Protein AF-A0A8S0G1N4-F1 (afdb_monomer_lite)

Radius of gyration: 21.44 Å; chains: 1; bounding box: 38×38×60 Å

Organism: Escherichia coli (NCBI:txid562)

pLDDT: mean 87.84, std 13.07, range [52.38, 98.0]

Secondary structure (DSSP, 8-state):
-HHHHHHTT---PPPPTT-GGGPPPGGGHHHHHHHHHHHHHHHTT-PPPPPPHHHHHHHHTT---------EE-GGG----SSS--S--EE-TTPPPGGG---EE-TT-PEEPP-

Sequence (115 aa):
MYEVAKEAGVVFDAISVADKELKVPSHLKVICEKAISQGKAVLLCTAPMPFSDDELKTIGKYLHCSSNWNTVDYRLKNKVSAEVSAFKTFSFVNRPDENWTRTIYDMQGNKQNGI

Structure (mmCIF, N/CA/C/O backbone):
data_AF-A0A8S0G1N4-F1
#
_entry.id   AF-A0A8S0G1N4-F1
#
loop_
_atom_site.group_PDB
_atom_site.id
_atom_site.type_symbol
_atom_site.label_atom_id
_atom_site.label_alt_id
_atom_site.label_comp_id
_atom_site.label_asym_id
_atom_site.label_entity_id
_atom_site.label_seq_id
_atom_site.pdbx_PDB_ins_code
_atom_site.Cartn_x
_atom_site.Cartn_y
_atom_site.Cartn_z
_atom_site.occupancy
_atom_site.B_iso_or_equiv
_atom_site.auth_seq_id
_atom_site.auth_comp_id
_atom_site.auth_asym_id
_atom_site.auth_atom_id
_atom_site.pdbx_PDB_model_num
ATOM 1 N N . MET A 1 1 ? -8.494 -0.645 3.273 1.00 94.00 1 MET A N 1
ATOM 2 C CA . MET A 1 1 ? -9.669 -0.870 2.402 1.00 94.00 1 MET A CA 1
ATOM 3 C C . MET A 1 1 ? -10.818 -1.470 3.200 1.00 94.00 1 MET A C 1
ATOM 5 O O . MET A 1 1 ? -11.735 -0.719 3.480 1.00 94.00 1 MET A O 1
ATOM 9 N N . TYR A 1 2 ? -10.732 -2.735 3.639 1.00 94.44 2 TYR A N 1
ATOM 10 C CA . TYR A 1 2 ? -11.809 -3.452 4.349 1.00 94.44 2 TYR A CA 1
ATOM 11 C C . TYR A 1 2 ? -12.493 -2.629 5.461 1.00 94.44 2 TYR A C 1
ATOM 13 O O . TYR A 1 2 ? -13.691 -2.384 5.391 1.00 94.44 2 TYR A O 1
ATOM 21 N N . GLU A 1 3 ? -11.728 -2.102 6.425 1.00 94.81 3 GLU A N 1
ATOM 22 C CA . GLU A 1 3 ? -12.295 -1.306 7.531 1.00 94.81 3 GLU A CA 1
ATOM 23 C C . GLU A 1 3 ? -12.907 0.033 7.088 1.00 94.81 3 GLU A C 1
ATOM 25 O O . GLU A 1 3 ? -13.975 0.409 7.555 1.00 94.81 3 GLU A O 1
ATOM 30 N N . VAL A 1 4 ? -12.264 0.738 6.154 1.00 94.94 4 VAL A N 1
ATOM 31 C CA . VAL A 1 4 ? -12.750 2.030 5.628 1.00 94.94 4 VAL A CA 1
ATOM 32 C C . VAL A 1 4 ? -14.048 1.840 4.834 1.00 94.94 4 VAL A C 1
ATOM 34 O O . VAL A 1 4 ? -14.974 2.633 4.945 1.00 94.94 4 VAL A O 1
ATOM 37 N N . ALA A 1 5 ? -14.149 0.761 4.056 1.00 95.00 5 ALA A N 1
ATOM 38 C CA . ALA A 1 5 ? -15.352 0.442 3.295 1.00 95.00 5 ALA A CA 1
ATOM 39 C C . ALA A 1 5 ? -16.528 0.059 4.210 1.00 95.00 5 ALA A C 1
ATOM 41 O O . ALA A 1 5 ? -17.660 0.460 3.943 1.00 95.00 5 ALA A O 1
ATOM 42 N N . LYS A 1 6 ? -16.268 -0.646 5.321 1.00 94.56 6 LYS A N 1
ATOM 43 C CA . LYS A 1 6 ? -17.288 -0.893 6.351 1.00 94.56 6 LYS A CA 1
ATOM 44 C C . LYS A 1 6 ? -17.809 0.399 6.975 1.00 94.56 6 LYS A C 1
ATOM 46 O O . LYS A 1 6 ? -19.013 0.528 7.164 1.00 94.56 6 LYS A O 1
ATOM 51 N N . GLU A 1 7 ? -16.934 1.365 7.254 1.00 91.00 7 GLU A N 1
ATOM 52 C CA . GLU A 1 7 ? -17.354 2.692 7.735 1.00 91.00 7 GLU A CA 1
ATOM 53 C C . GLU A 1 7 ? -18.200 3.452 6.706 1.00 91.00 7 GLU A C 1
ATOM 55 O O . GLU A 1 7 ? -19.110 4.183 7.085 1.00 91.00 7 GLU A O 1
ATOM 60 N N . ALA A 1 8 ? -17.972 3.218 5.412 1.00 88.81 8 ALA A N 1
ATOM 61 C CA . ALA A 1 8 ? -18.808 3.738 4.330 1.00 88.81 8 ALA A CA 1
ATOM 62 C C . ALA A 1 8 ? -20.133 2.963 4.128 1.00 88.81 8 ALA A C 1
ATOM 64 O O . ALA A 1 8 ? -20.876 3.263 3.195 1.00 88.81 8 ALA A O 1
ATOM 65 N N . GLY A 1 9 ? -20.444 1.973 4.976 1.00 93.31 9 GLY A N 1
ATOM 66 C CA . GLY A 1 9 ? -21.700 1.214 4.949 1.00 93.31 9 GLY A CA 1
ATOM 67 C C . GLY A 1 9 ? -21.664 -0.089 4.144 1.00 93.31 9 GLY A C 1
ATOM 68 O O . GLY A 1 9 ? -22.702 -0.730 3.983 1.00 93.31 9 GLY A O 1
ATOM 69 N N . VAL A 1 10 ? -20.498 -0.512 3.644 1.00 96.50 10 VAL A N 1
ATOM 70 C CA . VAL A 1 10 ? -20.368 -1.791 2.930 1.00 96.50 10 VAL A CA 1
ATOM 71 C C . VAL A 1 10 ? -20.404 -2.956 3.920 1.00 96.50 10 VAL A C 1
ATOM 73 O O . VAL A 1 10 ? -19.674 -2.974 4.912 1.00 96.50 10 VAL A O 1
ATOM 76 N N . VAL A 1 11 ? -21.222 -3.964 3.623 1.00 96.06 11 VAL A N 1
ATOM 77 C CA . VAL A 1 11 ? -21.300 -5.198 4.412 1.00 96.06 11 VAL A CA 1
ATOM 78 C C . VAL A 1 11 ? -20.312 -6.217 3.849 1.00 96.06 11 VAL A C 1
ATOM 80 O O . VAL A 1 11 ? -20.397 -6.584 2.680 1.00 96.06 11 VAL A O 1
ATOM 83 N N . PHE A 1 12 ? -19.386 -6.676 4.690 1.00 94.06 12 PHE A N 1
ATOM 84 C CA . PHE A 1 12 ? -18.476 -7.779 4.387 1.00 94.06 12 PHE A CA 1
ATOM 85 C C . PHE A 1 12 ? -18.691 -8.931 5.362 1.00 94.06 12 PHE A C 1
ATOM 87 O O . PHE A 1 12 ? -18.966 -8.700 6.544 1.00 94.06 12 PHE A O 1
ATOM 94 N N . ASP A 1 13 ? -18.459 -10.152 4.885 1.00 92.31 13 ASP A N 1
ATOM 95 C CA . ASP A 1 13 ? -18.252 -11.298 5.762 1.00 92.31 13 ASP A CA 1
ATOM 96 C C . ASP A 1 13 ? -16.996 -11.090 6.614 1.00 92.31 13 ASP A C 1
ATOM 98 O O . ASP A 1 13 ? -15.992 -10.529 6.163 1.00 92.31 13 ASP A O 1
ATOM 102 N N . ALA A 1 14 ? -17.052 -11.538 7.868 1.00 89.19 14 ALA A N 1
ATOM 103 C CA . ALA A 1 14 ? -15.914 -11.438 8.767 1.00 89.19 14 ALA A CA 1
ATOM 104 C C . ALA A 1 14 ? -14.748 -12.303 8.267 1.00 89.19 14 ALA A C 1
ATOM 106 O O . ALA A 1 14 ? -14.931 -13.480 7.961 1.00 89.19 14 ALA A O 1
ATOM 107 N N . ILE A 1 15 ? -13.537 -11.736 8.258 1.00 88.50 15 ILE A N 1
ATOM 108 C CA . ILE A 1 15 ? -12.305 -12.487 7.984 1.00 88.50 15 ILE A CA 1
ATOM 109 C C . ILE A 1 15 ? -12.154 -13.567 9.060 1.00 88.50 15 ILE A C 1
ATOM 111 O O . ILE A 1 15 ? -12.022 -13.259 10.249 1.00 88.50 15 ILE A O 1
ATOM 115 N N . SER A 1 16 ? -12.190 -14.834 8.652 1.00 85.19 16 SER A N 1
ATOM 116 C CA . SER A 1 16 ? -12.181 -15.957 9.579 1.00 85.19 16 SER A CA 1
ATOM 117 C C . SER A 1 16 ? -10.774 -16.239 10.091 1.00 85.19 16 SER A C 1
ATOM 119 O O . SER A 1 16 ? -9.780 -16.160 9.370 1.00 85.19 16 SER A O 1
ATOM 121 N N . VAL A 1 17 ? -10.674 -16.700 11.340 1.00 78.69 17 VAL A N 1
ATOM 122 C CA . VAL A 1 17 ? -9.417 -17.234 11.892 1.00 78.69 17 VAL A CA 1
ATOM 123 C C . VAL A 1 17 ? -8.987 -18.515 11.157 1.00 78.69 17 VAL A C 1
ATOM 125 O O . VAL A 1 17 ? -7.838 -18.943 11.280 1.00 78.69 17 VAL A O 1
ATOM 128 N N . ALA A 1 18 ? -9.868 -19.140 10.374 1.00 83.06 18 ALA A N 1
ATOM 129 C CA . ALA A 1 18 ? -9.520 -20.263 9.509 1.00 83.06 18 ALA A CA 1
ATOM 130 C C . ALA A 1 18 ? -8.798 -19.834 8.214 1.00 83.06 18 ALA A C 1
ATOM 132 O O . ALA A 1 18 ? -8.066 -20.648 7.647 1.00 83.06 18 ALA A O 1
ATOM 133 N N . ASP A 1 19 ? -8.922 -18.570 7.788 1.00 85.56 19 ASP A N 1
ATOM 134 C CA . ASP A 1 19 ? -8.414 -18.079 6.501 1.00 85.56 19 ASP A CA 1
ATOM 135 C C . ASP A 1 19 ? -6.905 -17.842 6.562 1.00 85.56 19 ASP A C 1
ATOM 137 O O . ASP A 1 19 ? -6.423 -16.758 6.892 1.00 85.56 19 ASP A O 1
ATOM 141 N N . LYS A 1 20 ? -6.128 -18.887 6.265 1.00 86.19 20 LYS A N 1
ATOM 142 C CA . LYS A 1 20 ? -4.661 -18.853 6.370 1.00 86.19 20 LYS A CA 1
ATOM 143 C C . LYS A 1 20 ? -4.023 -17.775 5.489 1.00 86.19 20 LYS A C 1
ATOM 145 O O . LYS A 1 20 ? -3.065 -17.154 5.932 1.00 86.19 20 LYS A O 1
ATOM 150 N N . GLU A 1 21 ? -4.587 -17.518 4.312 1.00 89.25 21 GLU A N 1
ATOM 151 C CA . GLU A 1 21 ? -4.072 -16.537 3.344 1.00 89.25 21 GLU A CA 1
ATOM 152 C C . GLU A 1 21 ? -4.233 -15.081 3.809 1.00 89.25 21 GLU A C 1
ATOM 154 O O . GLU A 1 21 ? -3.479 -14.206 3.394 1.00 89.25 21 GLU A O 1
ATOM 159 N N . LEU A 1 22 ? -5.200 -14.810 4.692 1.00 89.31 22 LEU A N 1
ATOM 160 C CA . LEU A 1 22 ? -5.476 -13.466 5.215 1.00 89.31 22 LEU A CA 1
ATOM 161 C C . LEU A 1 22 ? -4.849 -13.234 6.595 1.00 89.31 22 LEU A C 1
ATOM 163 O O . LEU A 1 22 ? -5.014 -12.167 7.193 1.00 89.31 22 LEU A O 1
ATOM 167 N N . LYS A 1 23 ? -4.112 -14.220 7.121 1.00 89.50 23 LYS A N 1
ATOM 168 C CA . LYS A 1 23 ? -3.434 -14.087 8.409 1.00 89.50 23 LYS A CA 1
ATOM 169 C C . LYS A 1 23 ? -2.202 -13.213 8.289 1.00 89.50 23 LYS A C 1
ATOM 171 O O . LYS A 1 23 ? -1.209 -13.564 7.660 1.00 89.50 23 LYS A O 1
ATOM 176 N N . VAL A 1 24 ? -2.241 -12.115 9.026 1.00 89.56 24 VAL A N 1
ATOM 177 C CA . VAL A 1 24 ? -1.094 -11.234 9.202 1.00 89.56 24 VAL A CA 1
ATOM 178 C C . VAL A 1 24 ? -0.174 -11.789 10.304 1.00 89.56 24 VAL A C 1
ATOM 180 O O . VAL A 1 24 ? -0.661 -12.128 11.392 1.00 89.56 24 VAL A O 1
ATOM 183 N N . PRO A 1 25 ? 1.152 -11.871 10.072 1.00 92.00 25 PRO A N 1
ATOM 184 C CA . PRO A 1 25 ? 2.134 -12.194 11.104 1.00 92.00 25 PRO A CA 1
ATOM 185 C C . PRO A 1 25 ? 1.979 -11.328 12.360 1.00 92.00 25 PRO A C 1
ATOM 187 O O . PRO A 1 25 ? 1.712 -10.131 12.281 1.00 92.00 25 PRO A O 1
ATOM 190 N N . SER A 1 26 ? 2.198 -11.908 13.542 1.00 91.81 26 SER A N 1
ATOM 191 C CA . SER A 1 26 ? 1.960 -11.225 14.826 1.00 91.81 26 SER A CA 1
ATOM 192 C C . SER A 1 26 ? 2.713 -9.899 14.970 1.00 91.81 26 SER A C 1
ATOM 194 O O . SER A 1 26 ? 2.138 -8.924 15.444 1.00 91.81 26 SER A O 1
ATOM 196 N N . HIS A 1 27 ? 3.964 -9.838 14.513 1.00 90.94 27 HIS A N 1
ATOM 197 C CA . HIS A 1 27 ? 4.797 -8.633 14.576 1.00 90.94 27 HIS A CA 1
ATOM 198 C C . HIS A 1 27 ? 4.356 -7.517 13.613 1.00 90.94 27 HIS A C 1
ATOM 200 O O . HIS A 1 27 ? 4.814 -6.389 13.753 1.00 90.94 27 HIS A O 1
ATOM 206 N N . LEU A 1 28 ? 3.473 -7.808 12.651 1.00 95.75 28 LEU A N 1
ATOM 207 C CA . LEU A 1 28 ? 2.881 -6.808 11.763 1.00 95.75 28 LEU A CA 1
ATOM 208 C C . LEU A 1 28 ? 1.543 -6.267 12.278 1.00 95.75 28 LEU A C 1
ATOM 210 O O . LEU A 1 28 ? 1.066 -5.273 11.744 1.00 95.75 28 LEU A O 1
ATOM 214 N N . LYS A 1 29 ? 0.936 -6.866 13.313 1.00 93.94 29 LYS A N 1
ATOM 215 C CA . LYS A 1 29 ? -0.399 -6.465 13.794 1.00 93.94 29 LYS A CA 1
ATOM 216 C C . LYS A 1 29 ? -0.484 -4.978 14.136 1.00 93.94 29 LYS A C 1
ATOM 218 O O . LYS A 1 29 ? -1.351 -4.294 13.608 1.00 93.94 29 LYS A O 1
ATOM 223 N N . VAL A 1 30 ? 0.465 -4.477 14.928 1.00 95.94 30 VAL A N 1
ATOM 224 C CA . VAL A 1 30 ? 0.528 -3.060 15.331 1.00 95.94 30 VAL A CA 1
ATOM 225 C C . VAL A 1 30 ? 0.679 -2.139 14.114 1.00 95.94 30 VAL A C 1
ATOM 227 O O . VAL A 1 30 ? 0.017 -1.109 14.015 1.00 95.94 30 VAL A O 1
ATOM 230 N N . ILE A 1 31 ? 1.499 -2.541 13.138 1.00 97.44 31 ILE A N 1
ATOM 231 C CA . ILE A 1 31 ? 1.689 -1.795 11.887 1.00 97.44 31 ILE A CA 1
ATOM 232 C C . ILE A 1 31 ? 0.390 -1.772 11.069 1.00 97.44 31 ILE A C 1
ATOM 234 O O . ILE A 1 31 ? 0.011 -0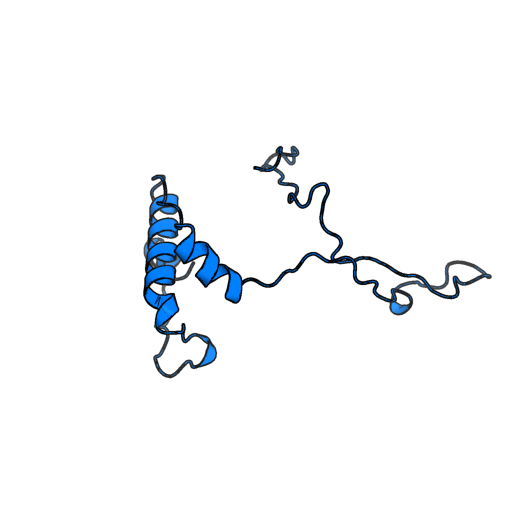.726 10.547 1.00 97.44 31 ILE A O 1
ATOM 238 N N . CYS A 1 32 ? -0.321 -2.898 10.976 1.00 96.12 32 CYS A N 1
ATOM 239 C CA . CYS A 1 32 ? -1.601 -2.981 10.276 1.00 96.12 32 CYS A CA 1
ATOM 240 C C . CYS A 1 32 ? -2.697 -2.157 10.962 1.00 96.12 32 CYS A C 1
ATOM 242 O O . CYS A 1 32 ? -3.457 -1.480 10.274 1.00 96.12 32 CYS A O 1
ATOM 244 N N . GLU A 1 33 ? -2.762 -2.160 12.293 1.00 96.31 33 GLU A N 1
ATOM 245 C CA . GLU A 1 33 ? -3.678 -1.310 13.064 1.00 96.31 33 GLU A CA 1
ATOM 246 C C . GLU A 1 33 ? -3.407 0.177 12.806 1.00 96.31 33 GLU A C 1
ATOM 248 O O . GLU A 1 33 ? -4.339 0.947 12.562 1.00 96.31 33 GLU A O 1
ATOM 253 N N . LYS A 1 34 ? -2.130 0.575 12.754 1.00 97.94 34 LYS A N 1
ATOM 254 C CA . LYS A 1 34 ? -1.732 1.935 12.371 1.00 97.94 34 LYS A CA 1
ATOM 255 C C . LYS A 1 34 ? -2.075 2.257 10.912 1.00 97.94 34 LYS A C 1
ATOM 257 O O . LYS A 1 34 ? -2.574 3.339 10.630 1.00 97.94 34 LYS A O 1
ATOM 262 N N . ALA A 1 35 ? -1.893 1.322 9.980 1.00 97.56 35 ALA A N 1
ATOM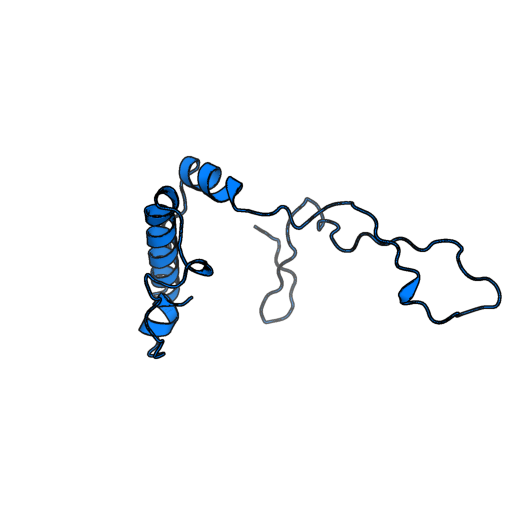 263 C CA . ALA A 1 35 ? -2.306 1.508 8.586 1.00 97.56 35 ALA A CA 1
ATOM 264 C C . ALA A 1 35 ? -3.830 1.707 8.457 1.00 97.56 35 ALA A C 1
ATOM 266 O O . ALA A 1 35 ? -4.301 2.520 7.658 1.00 97.56 35 ALA A O 1
ATOM 267 N N . ILE A 1 36 ? -4.614 0.984 9.264 1.00 96.62 36 ILE A N 1
ATOM 268 C CA . ILE A 1 36 ? -6.068 1.154 9.343 1.00 96.62 36 ILE A CA 1
ATOM 269 C C . ILE A 1 36 ? -6.410 2.547 9.880 1.00 96.62 36 ILE A C 1
ATOM 271 O O . ILE A 1 36 ? -7.231 3.232 9.271 1.00 96.62 36 ILE A O 1
ATOM 275 N N . SER A 1 37 ? -5.780 2.992 10.973 1.00 97.00 37 SER A N 1
ATOM 276 C CA . SER A 1 37 ? -6.052 4.316 11.550 1.00 97.00 37 SER A CA 1
ATOM 277 C C . SER A 1 37 ? -5.670 5.457 10.603 1.00 97.00 37 SER A C 1
ATOM 279 O O . SER A 1 37 ? -6.441 6.402 10.460 1.00 97.00 37 SER A O 1
ATOM 281 N N . GLN A 1 38 ? -4.554 5.336 9.876 1.00 97.50 38 GLN A N 1
ATOM 282 C CA . GLN A 1 38 ? -4.182 6.265 8.804 1.00 97.50 38 GLN A CA 1
ATOM 283 C C . GLN 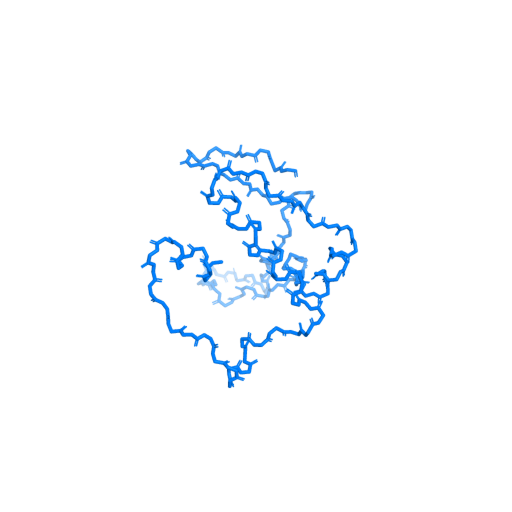A 1 38 ? -5.257 6.326 7.709 1.00 97.50 38 GLN A C 1
ATOM 285 O O . GLN A 1 38 ? -5.650 7.412 7.293 1.00 97.50 38 GLN A O 1
ATOM 290 N N . GLY A 1 39 ? -5.775 5.174 7.266 1.00 95.81 39 GLY A N 1
ATOM 291 C CA . GLY A 1 39 ? -6.840 5.119 6.261 1.00 95.81 39 GLY A CA 1
ATOM 292 C C . GLY A 1 39 ? -8.130 5.811 6.714 1.00 95.81 39 GLY A C 1
ATOM 293 O O . GLY A 1 39 ? -8.737 6.545 5.936 1.00 95.81 39 GLY A O 1
ATOM 294 N N . LYS A 1 40 ? -8.518 5.628 7.980 1.00 95.25 40 LYS A N 1
ATOM 295 C CA . LYS A 1 40 ? -9.673 6.316 8.581 1.00 95.25 40 LYS A CA 1
ATOM 296 C C . LYS A 1 40 ? -9.434 7.819 8.729 1.00 95.25 40 LYS A C 1
ATOM 298 O O . LYS A 1 40 ? -10.326 8.609 8.443 1.00 95.25 40 LYS A O 1
ATOM 303 N N . ALA A 1 41 ? -8.224 8.226 9.114 1.00 95.69 41 ALA A N 1
ATOM 304 C CA . ALA A 1 41 ? -7.860 9.636 9.214 1.00 95.69 41 ALA A CA 1
ATOM 305 C C . ALA A 1 41 ? -8.017 10.352 7.864 1.00 95.69 41 ALA A C 1
ATOM 307 O O . ALA A 1 41 ? -8.656 11.403 7.805 1.00 95.69 41 ALA A O 1
ATOM 308 N N . VAL A 1 42 ? -7.520 9.740 6.781 1.00 94.62 42 VAL A N 1
ATOM 309 C CA . VAL A 1 42 ? -7.674 10.256 5.410 1.00 94.62 42 VAL A CA 1
ATOM 310 C C . VAL A 1 42 ? -9.146 10.343 5.004 1.00 94.62 42 VAL A C 1
ATOM 312 O O . VAL A 1 42 ? -9.546 11.356 4.433 1.00 94.62 42 VAL A O 1
ATOM 315 N N . LEU A 1 43 ? -9.964 9.331 5.330 1.00 92.38 43 LEU A N 1
ATOM 316 C CA . LEU A 1 43 ? -11.412 9.363 5.076 1.00 92.38 43 LEU A CA 1
ATOM 317 C C . LEU A 1 43 ? -12.085 10.562 5.766 1.00 92.38 43 LEU A C 1
ATOM 319 O O . LEU A 1 43 ? -12.937 11.214 5.173 1.00 92.38 43 LEU A O 1
ATOM 323 N N . LEU A 1 44 ? -11.677 10.872 6.998 1.00 92.69 44 LEU A N 1
ATOM 324 C CA . LEU A 1 44 ? -12.185 11.997 7.788 1.00 92.69 44 LEU A CA 1
ATOM 325 C C . LEU A 1 44 ? -11.502 13.339 7.458 1.00 92.69 44 LEU A C 1
ATOM 327 O O . LEU A 1 44 ? -11.665 14.305 8.199 1.00 92.69 44 LEU A O 1
ATOM 331 N N . CYS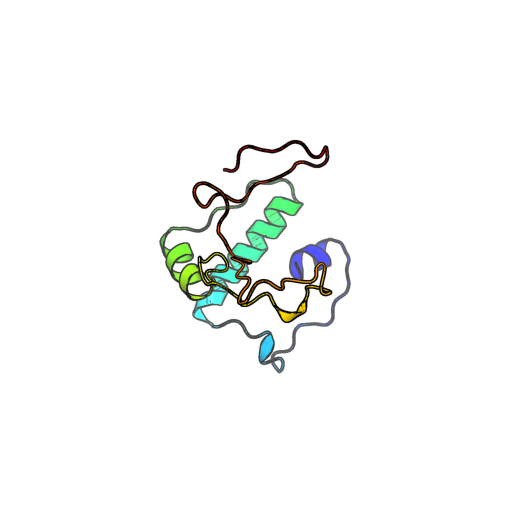 A 1 45 ? -10.718 13.406 6.376 1.00 93.62 45 CYS A N 1
ATOM 332 C CA . CYS A 1 45 ? -9.942 14.584 5.971 1.00 93.62 45 CYS A CA 1
ATOM 333 C C . CYS A 1 45 ? -8.993 15.119 7.062 1.00 93.62 45 CYS A C 1
ATOM 335 O O . CYS A 1 45 ? -8.700 16.312 7.122 1.00 93.62 45 CYS A O 1
ATOM 337 N N . THR A 1 46 ? -8.492 14.231 7.919 1.00 95.31 46 THR A N 1
ATOM 338 C CA . THR A 1 46 ? -7.496 14.540 8.953 1.00 95.31 46 THR A CA 1
ATOM 339 C C . THR A 1 46 ? -6.116 14.030 8.546 1.00 95.31 46 THR A C 1
ATOM 341 O O . THR A 1 46 ? -5.987 13.100 7.748 1.00 95.31 46 THR A O 1
ATOM 344 N N . ALA A 1 47 ? -5.061 14.650 9.080 1.00 95.50 47 ALA A N 1
ATOM 345 C CA . ALA A 1 47 ? -3.692 14.273 8.750 1.00 95.50 47 ALA A CA 1
ATOM 346 C C . ALA A 1 47 ? -3.334 12.903 9.368 1.00 95.50 47 ALA A C 1
ATOM 348 O O . ALA A 1 47 ? -3.367 12.767 10.595 1.00 95.50 47 ALA A O 1
ATOM 349 N N . PRO A 1 48 ? -2.975 11.886 8.562 1.00 96.44 48 PRO A N 1
ATOM 350 C CA . PRO A 1 48 ? -2.563 10.592 9.087 1.00 96.44 48 PRO A CA 1
ATOM 351 C C . PRO A 1 48 ? -1.178 10.683 9.739 1.00 96.44 48 PRO A C 1
ATOM 353 O O . PRO A 1 48 ? -0.263 11.315 9.214 1.00 96.44 48 PRO A O 1
ATOM 356 N N . MET A 1 49 ? -0.997 9.999 10.869 1.00 95.50 49 MET A N 1
ATOM 357 C CA . MET A 1 49 ? 0.311 9.885 11.515 1.00 95.50 49 MET A CA 1
ATOM 358 C C . MET A 1 49 ? 1.239 9.004 10.664 1.00 95.50 49 MET A C 1
ATOM 360 O O . MET A 1 49 ? 0.897 7.838 10.457 1.00 95.50 49 MET A O 1
ATOM 364 N N . PRO A 1 50 ? 2.404 9.489 10.201 1.00 96.75 50 PRO A N 1
ATOM 365 C CA . PRO A 1 50 ? 3.300 8.704 9.355 1.00 96.75 50 PRO A CA 1
ATOM 366 C C . PRO A 1 50 ? 3.897 7.502 10.102 1.00 96.75 50 PRO A C 1
ATOM 368 O O . PRO A 1 50 ? 3.931 7.456 11.338 1.00 96.75 50 PRO A O 1
ATOM 371 N N . PHE A 1 51 ? 4.368 6.511 9.345 1.00 98.00 51 PHE A N 1
ATOM 372 C CA . PHE A 1 51 ? 5.181 5.431 9.906 1.00 98.00 51 PHE A CA 1
ATOM 373 C C . PHE A 1 51 ? 6.548 5.963 10.355 1.00 98.00 51 PHE A C 1
ATOM 375 O O . PHE A 1 51 ? 7.108 6.842 9.705 1.00 98.00 51 PHE A O 1
ATOM 382 N N . SER A 1 52 ? 7.069 5.440 11.463 1.00 97.81 52 SER A N 1
ATOM 383 C CA . SER A 1 52 ? 8.429 5.721 11.928 1.00 97.81 52 SER A CA 1
ATOM 384 C C . SER A 1 52 ? 9.464 4.955 11.103 1.00 97.81 52 SER A C 1
ATOM 386 O O . SER A 1 52 ? 9.140 3.969 10.440 1.00 97.81 52 SER A O 1
ATOM 388 N N . ASP A 1 53 ? 10.733 5.349 11.189 1.00 97.81 53 ASP A N 1
ATOM 389 C CA . ASP A 1 53 ? 11.817 4.674 10.464 1.00 97.81 53 ASP A CA 1
ATOM 390 C C . ASP A 1 53 ? 11.939 3.184 10.816 1.00 97.81 53 ASP A C 1
ATOM 392 O O . ASP A 1 53 ? 12.218 2.356 9.949 1.00 97.81 53 ASP A O 1
ATOM 396 N N . ASP A 1 54 ? 11.700 2.806 12.073 1.00 96.88 54 ASP A N 1
ATOM 397 C CA . ASP A 1 54 ? 11.758 1.402 12.495 1.00 96.88 54 ASP A CA 1
ATOM 398 C C . ASP A 1 54 ? 10.549 0.591 12.005 1.00 96.88 54 ASP A C 1
ATOM 400 O O . ASP A 1 54 ? 10.686 -0.582 11.630 1.00 96.88 54 ASP A O 1
ATOM 404 N N . GLU A 1 55 ? 9.374 1.222 11.923 1.00 97.62 55 GLU A N 1
ATOM 405 C CA . GLU A 1 55 ? 8.207 0.632 11.264 1.00 97.62 55 GLU A CA 1
ATOM 406 C C . GLU A 1 55 ? 8.486 0.447 9.767 1.00 97.62 55 GLU A C 1
ATOM 408 O O . GLU A 1 55 ? 8.258 -0.640 9.240 1.00 97.62 55 GLU A O 1
ATOM 413 N N . LEU A 1 56 ? 9.067 1.448 9.096 1.00 97.38 56 LEU A N 1
ATOM 414 C CA . LEU A 1 56 ? 9.432 1.377 7.678 1.00 97.38 56 LEU A CA 1
ATOM 415 C C . LEU A 1 56 ? 10.474 0.287 7.395 1.00 97.38 56 LEU A C 1
ATOM 417 O O . LEU A 1 56 ? 10.315 -0.459 6.430 1.00 97.38 56 LEU A O 1
ATOM 421 N N . LYS A 1 57 ? 11.488 0.106 8.253 1.00 96.31 57 LYS A N 1
ATOM 422 C CA . LYS A 1 57 ? 12.438 -1.025 8.151 1.00 96.31 57 LYS A CA 1
ATOM 423 C C . LYS A 1 57 ? 11.737 -2.378 8.263 1.00 96.31 57 LYS A C 1
ATOM 425 O O . LYS A 1 57 ? 12.135 -3.342 7.608 1.00 96.31 57 LYS A O 1
ATOM 430 N N . THR A 1 58 ? 10.707 -2.467 9.101 1.00 96.19 58 THR A N 1
ATOM 431 C CA . THR A 1 58 ? 9.920 -3.694 9.269 1.00 96.19 58 THR A CA 1
ATOM 432 C C . THR A 1 58 ? 9.037 -3.947 8.050 1.00 96.19 58 THR A C 1
ATOM 434 O O . THR A 1 58 ? 9.063 -5.049 7.502 1.00 96.19 58 THR A O 1
ATOM 437 N N . ILE A 1 59 ? 8.323 -2.921 7.579 1.00 97.12 59 ILE A N 1
ATOM 438 C CA . ILE A 1 59 ? 7.477 -2.957 6.377 1.00 97.12 59 ILE A CA 1
ATOM 439 C C . ILE A 1 59 ? 8.309 -3.309 5.140 1.00 97.12 59 ILE A C 1
ATOM 441 O O . ILE A 1 59 ? 7.879 -4.124 4.330 1.00 97.12 59 ILE A O 1
ATOM 445 N N . GLY A 1 60 ? 9.522 -2.764 5.020 1.00 96.69 60 GLY A N 1
ATOM 446 C CA . GLY A 1 60 ? 10.415 -2.984 3.882 1.00 96.69 60 GLY A CA 1
ATOM 447 C C . GLY A 1 60 ? 10.722 -4.456 3.598 1.00 96.69 60 GLY A C 1
ATOM 448 O O . GLY A 1 60 ? 10.916 -4.818 2.444 1.00 96.69 60 GLY A O 1
ATOM 449 N N . LYS A 1 61 ? 10.670 -5.335 4.611 1.00 96.00 61 LYS A N 1
ATOM 450 C CA . LYS A 1 61 ? 10.838 -6.793 4.438 1.00 96.00 61 LYS A CA 1
ATOM 451 C C . LYS A 1 61 ? 9.699 -7.452 3.652 1.00 96.00 61 LYS A C 1
ATOM 453 O O . LYS A 1 61 ? 9.871 -8.555 3.145 1.00 96.00 61 LYS A O 1
ATOM 458 N N . TYR A 1 62 ? 8.550 -6.789 3.580 1.00 95.69 62 TYR A N 1
ATOM 459 C CA . TYR A 1 62 ? 7.341 -7.244 2.895 1.00 95.69 62 TYR A CA 1
ATOM 460 C C . TYR A 1 62 ? 7.088 -6.495 1.583 1.00 95.69 62 TYR A C 1
ATOM 462 O O . TYR A 1 62 ? 6.178 -6.857 0.838 1.00 95.69 62 TYR A O 1
ATOM 470 N N . LEU A 1 63 ? 7.873 -5.456 1.286 1.00 96.00 63 LEU A N 1
ATOM 471 C CA . LEU A 1 63 ? 7.765 -4.706 0.041 1.00 96.00 63 LEU A CA 1
ATOM 472 C C . LEU A 1 63 ? 8.595 -5.378 -1.050 1.00 96.00 63 LEU A C 1
ATOM 474 O O . LEU A 1 63 ? 9.804 -5.561 -0.923 1.00 96.00 63 LEU A O 1
ATOM 478 N N . HIS A 1 64 ? 7.942 -5.706 -2.160 1.00 96.25 64 HIS A N 1
ATOM 479 C CA . HIS A 1 64 ? 8.630 -6.198 -3.344 1.00 96.25 64 HIS A CA 1
ATOM 480 C C . HIS A 1 64 ? 9.203 -5.028 -4.150 1.00 96.25 64 HIS A C 1
ATOM 482 O O . HIS A 1 64 ? 8.499 -4.054 -4.423 1.00 96.25 64 HIS A O 1
ATOM 488 N N . CYS A 1 65 ? 10.456 -5.142 -4.596 1.00 95.88 65 CYS A N 1
ATOM 489 C CA . CYS A 1 65 ? 11.016 -4.208 -5.570 1.00 95.88 65 CYS A CA 1
ATOM 490 C C . CYS A 1 65 ? 10.444 -4.533 -6.957 1.00 95.88 65 CYS A C 1
ATOM 492 O O . CYS A 1 65 ? 10.915 -5.443 -7.643 1.00 95.88 65 CYS A O 1
ATOM 494 N N . SER A 1 66 ? 9.368 -3.841 -7.334 1.00 95.56 66 SER A N 1
ATOM 495 C CA . SER A 1 66 ? 8.682 -4.057 -8.612 1.00 95.56 66 SER A CA 1
ATOM 496 C C . SER A 1 66 ? 9.480 -3.517 -9.798 1.00 95.56 66 SER A C 1
ATOM 498 O O . SER A 1 66 ? 9.480 -4.141 -10.858 1.00 95.56 66 SER A O 1
ATOM 500 N N . SER A 1 67 ? 10.196 -2.407 -9.616 1.00 96.56 67 SER A N 1
ATOM 501 C CA . SER A 1 67 ? 10.978 -1.758 -10.670 1.00 96.56 67 SER A CA 1
ATOM 502 C C . SER A 1 67 ? 12.393 -2.332 -10.769 1.00 96.56 67 SER A C 1
ATOM 504 O O . SER A 1 67 ? 13.133 -2.361 -9.789 1.00 96.56 67 SER A O 1
ATOM 506 N N . ASN A 1 68 ? 12.796 -2.782 -11.956 1.00 95.25 68 ASN A N 1
ATOM 507 C CA . ASN A 1 68 ? 14.111 -3.365 -12.221 1.00 95.25 68 ASN A CA 1
ATOM 508 C C . ASN A 1 68 ? 14.495 -3.272 -13.708 1.00 95.25 68 ASN A C 1
ATOM 510 O O . ASN A 1 68 ? 13.662 -3.039 -14.581 1.00 95.25 68 ASN A O 1
ATOM 514 N N . TRP A 1 69 ? 15.777 -3.498 -13.999 1.00 95.19 69 TRP A N 1
ATOM 515 C CA . TRP A 1 69 ? 16.343 -3.472 -15.352 1.00 95.19 69 TRP A CA 1
ATOM 516 C C . TRP A 1 69 ? 16.487 -4.866 -15.972 1.00 95.19 69 TRP A C 1
ATOM 518 O O . TRP A 1 69 ? 17.342 -5.081 -16.828 1.00 95.19 69 TRP A O 1
ATOM 528 N N . ASN A 1 70 ? 15.670 -5.836 -15.560 1.00 93.50 70 ASN A N 1
ATOM 529 C CA . ASN A 1 70 ? 15.724 -7.154 -16.177 1.00 93.50 70 ASN A CA 1
ATOM 530 C C . ASN A 1 70 ? 15.110 -7.091 -17.578 1.00 93.50 70 ASN A C 1
ATOM 532 O O . ASN A 1 70 ? 14.025 -6.539 -17.782 1.00 93.50 70 ASN A O 1
ATOM 536 N N . THR A 1 71 ? 15.812 -7.669 -18.551 1.00 89.69 71 THR A N 1
ATOM 537 C CA . THR A 1 71 ? 15.297 -7.794 -19.915 1.00 89.69 71 THR A CA 1
ATOM 538 C C . THR A 1 71 ? 14.309 -8.948 -20.003 1.00 89.69 71 THR A C 1
ATOM 540 O O . THR A 1 71 ? 14.497 -9.997 -19.389 1.00 89.69 71 THR A O 1
ATOM 543 N N . VAL A 1 72 ? 13.274 -8.775 -20.817 1.00 85.44 72 VAL A N 1
ATOM 544 C CA . VAL A 1 72 ? 12.409 -9.868 -21.265 1.00 85.44 72 VAL A CA 1
ATOM 545 C C . VAL A 1 72 ? 12.516 -10.016 -22.775 1.00 85.44 72 VAL A C 1
ATOM 547 O O . VAL A 1 72 ? 12.650 -9.022 -23.495 1.00 85.44 72 VAL A O 1
ATOM 550 N N . ASP A 1 73 ? 12.450 -11.255 -23.257 1.00 80.12 73 ASP A N 1
ATOM 551 C CA . ASP A 1 73 ? 12.364 -11.535 -24.687 1.00 80.12 73 ASP A CA 1
ATOM 552 C C . ASP A 1 73 ? 10.933 -11.263 -25.167 1.00 80.12 73 ASP A C 1
ATOM 554 O O . ASP A 1 73 ? 9.976 -11.900 -24.724 1.00 80.12 73 ASP A O 1
ATOM 558 N N . TYR A 1 74 ? 10.775 -10.275 -26.045 1.00 69.06 74 TYR A N 1
ATOM 559 C CA . TYR A 1 74 ? 9.471 -9.807 -26.515 1.00 69.06 74 TYR A CA 1
ATOM 560 C C . TYR A 1 74 ? 9.062 -10.434 -27.859 1.00 69.06 74 TYR A C 1
ATOM 562 O O . TYR A 1 74 ? 8.065 -10.032 -28.464 1.00 69.06 74 TYR A O 1
ATOM 570 N N . ARG A 1 75 ? 9.805 -11.442 -28.341 1.00 62.97 75 ARG A N 1
ATOM 571 C CA . ARG A 1 75 ? 9.621 -12.049 -29.670 1.00 62.97 75 ARG A CA 1
ATOM 572 C C . ARG A 1 75 ? 8.207 -12.589 -29.930 1.00 62.97 75 ARG A C 1
ATOM 574 O O . ARG A 1 75 ? 7.771 -12.592 -31.076 1.00 62.97 75 ARG A O 1
ATOM 581 N N . LEU A 1 76 ? 7.462 -12.984 -28.892 1.00 56.62 76 LEU A N 1
ATOM 582 C CA . LEU A 1 76 ? 6.129 -13.598 -29.016 1.00 56.62 76 LEU A CA 1
ATOM 583 C C . LEU A 1 76 ? 4.994 -12.638 -29.425 1.00 5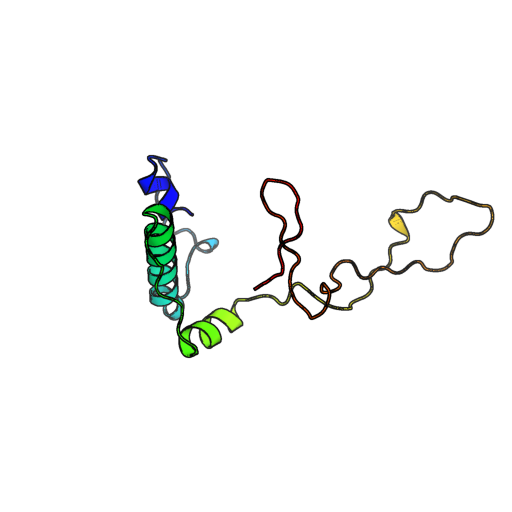6.62 76 LEU A C 1
ATOM 585 O O . LEU A 1 76 ? 3.898 -13.108 -29.718 1.00 56.62 76 LEU A O 1
ATOM 589 N N . LYS A 1 77 ? 5.213 -11.315 -29.455 1.00 55.72 77 LYS A N 1
ATOM 590 C CA . LYS A 1 77 ? 4.156 -10.335 -29.789 1.00 55.72 77 LYS A CA 1
ATOM 591 C C . LYS A 1 77 ? 4.288 -9.668 -31.157 1.00 55.72 77 LYS A C 1
ATOM 593 O O . LYS A 1 77 ? 3.353 -8.988 -31.577 1.00 55.72 77 LYS A O 1
ATOM 598 N N . ASN A 1 78 ? 5.391 -9.871 -31.873 1.00 54.00 78 ASN A N 1
ATOM 599 C CA . ASN A 1 78 ? 5.560 -9.269 -33.192 1.00 54.00 78 ASN A CA 1
ATOM 600 C C . ASN A 1 78 ? 4.963 -10.186 -34.268 1.00 54.00 78 ASN A C 1
ATOM 602 O O . ASN A 1 78 ? 5.503 -11.253 -34.556 1.00 54.00 78 ASN A O 1
ATOM 606 N N . LYS A 1 79 ? 3.869 -9.746 -34.908 1.00 56.09 79 LYS A N 1
ATOM 607 C CA . LYS A 1 79 ? 3.561 -10.197 -36.273 1.00 56.09 79 LYS A CA 1
ATOM 608 C C . LYS A 1 79 ? 4.742 -9.787 -37.155 1.00 56.09 79 LYS A C 1
ATOM 610 O O . LYS A 1 79 ? 5.207 -8.654 -37.051 1.00 56.09 79 LYS A O 1
ATOM 615 N N . VAL A 1 80 ? 5.235 -10.708 -37.979 1.00 57.28 80 VAL A N 1
ATOM 616 C CA . VAL A 1 80 ? 6.321 -10.455 -38.939 1.00 57.28 80 VAL A CA 1
ATOM 617 C C . VAL A 1 80 ? 5.943 -9.235 -39.786 1.00 57.28 80 VAL A C 1
ATOM 619 O O . VAL A 1 80 ? 4.959 -9.284 -40.517 1.00 57.28 80 VAL A O 1
ATOM 622 N N . SER A 1 81 ? 6.670 -8.126 -39.631 1.00 57.56 81 SER A N 1
ATOM 623 C CA . SER A 1 81 ? 6.367 -6.849 -40.291 1.00 57.56 81 SER A CA 1
ATOM 624 C C . SER A 1 81 ? 7.200 -6.590 -41.554 1.00 57.56 81 SER A C 1
ATOM 626 O O . SER A 1 81 ? 6.944 -5.601 -42.234 1.00 57.56 81 SER A O 1
ATOM 628 N N . ALA A 1 82 ? 8.178 -7.450 -41.878 1.00 58.03 82 ALA A N 1
ATOM 629 C CA . ALA A 1 82 ? 9.035 -7.350 -43.067 1.00 58.03 82 ALA A CA 1
ATOM 630 C C . ALA A 1 82 ? 9.769 -8.678 -43.376 1.00 58.03 82 ALA A C 1
ATOM 632 O O . ALA A 1 82 ? 9.805 -9.576 -42.534 1.00 58.03 82 ALA A O 1
ATOM 633 N N . GLU A 1 83 ? 10.402 -8.771 -44.556 1.00 58.44 83 GLU A N 1
ATOM 634 C CA . GLU A 1 83 ? 11.211 -9.915 -45.042 1.00 58.44 83 GLU A CA 1
ATOM 635 C C . GLU A 1 83 ? 12.452 -10.216 -44.173 1.00 58.44 83 GLU A C 1
ATOM 637 O O . GLU A 1 83 ? 12.983 -11.325 -44.202 1.00 58.44 83 GLU A O 1
ATOM 642 N N . VAL A 1 84 ? 12.887 -9.252 -43.350 1.00 59.91 84 VAL A N 1
ATOM 643 C CA . VAL A 1 84 ? 13.962 -9.399 -42.358 1.00 59.91 84 VAL A CA 1
ATOM 644 C C . VAL A 1 84 ? 13.360 -9.296 -40.956 1.00 59.91 84 VAL A C 1
ATOM 646 O O . VAL A 1 84 ? 12.891 -8.235 -40.545 1.00 59.91 84 VAL A O 1
ATOM 649 N N . SER A 1 85 ? 13.381 -10.393 -40.193 1.00 58.53 85 SER A N 1
ATOM 650 C CA . SER A 1 85 ? 12.940 -10.392 -38.792 1.00 58.53 85 SER A CA 1
ATOM 651 C C . SER A 1 85 ? 14.107 -10.085 -37.852 1.00 58.53 85 SER A C 1
ATOM 653 O O . SER A 1 85 ? 15.168 -10.701 -37.977 1.00 58.53 85 SER A O 1
ATOM 655 N N . ALA A 1 86 ? 13.906 -9.208 -36.865 1.00 61.25 86 ALA A N 1
ATOM 656 C CA . ALA A 1 86 ? 14.870 -9.020 -35.782 1.00 61.25 86 ALA A CA 1
ATOM 657 C C . ALA A 1 86 ? 15.137 -10.359 -35.064 1.00 61.25 86 ALA A C 1
ATOM 659 O O . ALA A 1 86 ? 14.207 -11.009 -34.586 1.00 61.25 86 ALA A O 1
ATOM 660 N N . PHE A 1 87 ? 16.409 -10.768 -34.984 1.00 60.59 87 PHE A N 1
ATOM 661 C CA . PHE A 1 87 ? 16.817 -12.051 -34.390 1.00 60.59 87 PHE A CA 1
ATOM 662 C C . PHE A 1 87 ? 16.446 -12.156 -32.899 1.00 60.59 87 PHE A C 1
ATOM 664 O O . PHE A 1 87 ? 16.076 -13.231 -32.425 1.00 60.59 87 PHE A O 1
ATOM 671 N N . LYS A 1 88 ? 16.496 -11.029 -32.171 1.00 63.62 88 LYS A N 1
ATOM 672 C CA . LYS A 1 88 ? 16.062 -10.911 -30.774 1.00 63.62 88 LYS A CA 1
ATOM 673 C C . LYS A 1 88 ? 15.567 -9.494 -30.490 1.00 63.62 88 LYS A C 1
ATOM 675 O O . LYS A 1 88 ? 16.282 -8.52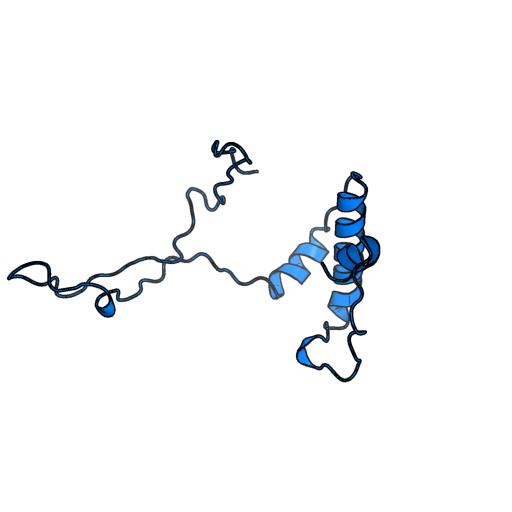8 -30.744 1.00 63.62 88 LYS A O 1
ATOM 680 N N . THR A 1 89 ? 14.361 -9.369 -29.945 1.00 70.12 89 THR A N 1
ATOM 681 C CA . THR A 1 89 ? 13.820 -8.094 -29.453 1.00 70.12 89 THR A CA 1
ATOM 682 C C . THR A 1 89 ? 13.719 -8.187 -27.940 1.00 70.12 89 THR A C 1
ATOM 684 O O . THR A 1 89 ? 13.042 -9.075 -27.427 1.00 70.12 89 THR A O 1
ATOM 687 N N . PHE A 1 90 ? 14.393 -7.292 -27.222 1.00 77.94 90 PHE A N 1
ATOM 688 C CA . PHE A 1 90 ? 14.321 -7.225 -25.765 1.00 77.94 90 PHE A CA 1
ATOM 689 C C . PHE A 1 90 ? 13.553 -5.983 -25.315 1.00 77.94 90 PHE A C 1
ATOM 691 O O . PHE A 1 90 ? 13.552 -4.958 -25.994 1.00 77.94 90 PHE A O 1
ATOM 698 N N . SER A 1 91 ? 12.896 -6.086 -24.163 1.00 83.06 91 SER A N 1
ATOM 699 C CA . SER A 1 91 ? 12.207 -4.973 -23.509 1.00 83.06 91 SER A CA 1
ATOM 700 C C . SER A 1 91 ? 12.506 -4.965 -22.011 1.00 83.06 91 SER A C 1
ATOM 702 O O . SER A 1 91 ? 12.771 -6.013 -21.424 1.00 83.06 91 SER A O 1
ATOM 704 N N . PHE A 1 92 ? 12.449 -3.786 -21.393 1.00 90.88 92 PHE A N 1
ATOM 705 C CA . PHE A 1 92 ? 12.580 -3.587 -19.949 1.00 90.88 92 PHE A CA 1
ATOM 706 C C . PHE A 1 92 ? 11.219 -3.190 -19.381 1.00 90.88 92 PHE A C 1
ATOM 708 O O . PHE A 1 92 ? 10.966 -2.025 -19.089 1.00 90.88 92 PHE A O 1
ATOM 715 N N . VAL A 1 93 ? 10.309 -4.158 -19.275 1.00 91.25 93 VAL A N 1
ATOM 716 C CA . VAL A 1 93 ? 8.894 -3.890 -18.940 1.00 91.25 93 VAL A CA 1
ATOM 717 C C . VAL A 1 93 ? 8.723 -3.260 -17.558 1.00 91.25 93 VAL A C 1
ATOM 719 O O . VAL A 1 93 ? 7.789 -2.500 -17.342 1.00 91.25 93 VAL A O 1
ATOM 722 N N . ASN A 1 94 ? 9.644 -3.568 -16.645 1.00 95.06 94 ASN A N 1
ATOM 723 C CA . ASN A 1 94 ? 9.645 -3.081 -15.269 1.00 95.06 94 ASN A CA 1
ATOM 724 C C . ASN A 1 94 ? 10.686 -1.980 -15.041 1.00 95.06 94 ASN A C 1
ATOM 726 O O . ASN A 1 94 ? 11.068 -1.739 -13.897 1.00 95.06 94 ASN A O 1
ATOM 730 N N . ARG A 1 95 ? 11.191 -1.339 -16.104 1.00 95.50 95 ARG A N 1
ATOM 731 C CA . ARG A 1 95 ? 12.156 -0.244 -15.969 1.00 95.50 95 ARG A CA 1
ATOM 732 C C . ARG A 1 95 ? 11.609 0.803 -14.976 1.00 95.50 95 ARG A C 1
ATOM 734 O O . ARG A 1 95 ? 10.462 1.222 -15.135 1.00 95.50 95 ARG A O 1
ATOM 741 N N . PRO A 1 96 ? 12.412 1.260 -13.996 1.00 96.25 96 PRO A N 1
ATOM 742 C CA . PRO A 1 96 ? 12.022 2.377 -13.146 1.00 96.25 96 PRO A CA 1
ATOM 743 C C . PRO A 1 96 ? 11.829 3.652 -13.972 1.00 96.25 96 PRO A C 1
ATOM 745 O O . PRO A 1 96 ? 12.515 3.885 -14.974 1.00 96.25 96 PRO A O 1
ATOM 748 N N . ASP A 1 97 ? 10.904 4.486 -13.515 1.00 94.00 97 ASP A N 1
ATOM 749 C CA . ASP A 1 97 ? 10.741 5.837 -14.039 1.00 94.00 97 ASP A CA 1
ATOM 750 C C . ASP A 1 97 ? 11.974 6.702 -13.703 1.00 94.00 97 ASP A C 1
ATOM 752 O O . ASP A 1 97 ? 12.854 6.299 -12.930 1.00 94.00 97 ASP A O 1
ATOM 756 N N . GLU A 1 98 ? 12.075 7.876 -14.321 1.00 91.56 98 GLU A N 1
ATOM 757 C CA . GLU A 1 98 ? 13.212 8.780 -14.131 1.00 91.56 98 GLU A CA 1
ATOM 758 C C . GLU A 1 98 ? 13.445 9.098 -12.646 1.00 91.56 98 GLU A C 1
ATOM 760 O O . GLU A 1 98 ? 12.511 9.310 -11.875 1.00 91.56 98 GLU A O 1
ATOM 765 N N . ASN A 1 99 ? 14.717 9.091 -12.229 1.00 92.62 99 ASN A N 1
ATOM 766 C CA . ASN A 1 99 ? 15.141 9.303 -10.838 1.00 92.62 99 ASN A CA 1
ATOM 767 C C . ASN A 1 99 ? 14.488 8.365 -9.802 1.00 92.62 99 ASN A C 1
ATOM 769 O O . ASN A 1 99 ? 14.519 8.668 -8.615 1.00 92.62 99 ASN A O 1
ATOM 773 N N . TRP A 1 100 ? 13.942 7.216 -10.230 1.00 92.88 100 TRP A N 1
ATOM 774 C CA . TRP A 1 100 ? 13.185 6.287 -9.377 1.00 92.88 100 TRP A CA 1
ATOM 775 C C . TRP A 1 100 ? 11.926 6.902 -8.741 1.00 92.88 100 TRP A C 1
ATOM 777 O O . TRP A 1 100 ? 11.387 6.356 -7.777 1.00 92.88 100 TRP A O 1
ATOM 787 N N . THR A 1 101 ? 11.404 7.984 -9.321 1.00 92.56 101 THR A N 1
ATOM 788 C CA . THR A 1 101 ? 10.201 8.670 -8.843 1.00 92.56 101 THR A CA 1
ATOM 789 C C . THR A 1 101 ? 9.034 8.367 -9.770 1.00 92.56 101 THR A C 1
ATOM 791 O O . THR A 1 101 ? 9.076 8.664 -10.959 1.00 92.56 101 THR A O 1
ATOM 794 N N . ARG A 1 102 ? 7.959 7.783 -9.231 1.00 93.56 102 ARG A N 1
ATOM 795 C CA . ARG A 1 102 ? 6.752 7.482 -10.011 1.00 93.56 102 ARG A CA 1
ATOM 796 C C . ARG A 1 102 ? 6.132 8.777 -10.545 1.00 93.56 102 ARG A C 1
ATOM 798 O O . ARG A 1 102 ? 5.755 9.636 -9.752 1.00 93.56 102 ARG A O 1
ATOM 805 N N . THR A 1 103 ? 5.925 8.875 -11.858 1.00 93.44 103 THR A N 1
ATOM 806 C CA . THR A 1 103 ? 5.105 9.949 -12.434 1.00 93.44 103 THR A CA 1
ATOM 807 C C . THR A 1 103 ? 3.655 9.866 -11.931 1.00 93.44 103 THR A C 1
ATOM 809 O O . THR A 1 103 ? 3.014 8.814 -12.010 1.00 93.44 103 THR A O 1
ATOM 812 N N . ILE A 1 104 ? 3.129 10.986 -11.427 1.00 94.44 104 ILE A N 1
ATOM 813 C CA . ILE A 1 104 ? 1.750 11.127 -10.941 1.00 94.44 104 ILE A CA 1
ATOM 814 C C . ILE A 1 104 ? 0.998 12.066 -11.889 1.00 94.44 104 ILE A C 1
ATOM 816 O O . ILE A 1 104 ? 1.543 13.080 -12.316 1.00 94.44 104 ILE A O 1
ATOM 820 N N . TYR A 1 105 ? -0.250 11.734 -12.208 1.00 94.62 105 TYR A N 1
ATOM 821 C CA . TYR A 1 105 ? -1.153 12.596 -12.969 1.00 94.62 105 TYR A CA 1
ATOM 822 C C . TYR A 1 105 ? -2.344 12.974 -12.093 1.00 94.62 105 TYR A C 1
ATOM 824 O O . TYR A 1 105 ? -2.861 12.124 -11.364 1.00 94.62 105 TYR A O 1
ATOM 832 N N . ASP A 1 106 ? -2.758 14.238 -12.146 1.00 95.06 106 ASP A N 1
ATOM 833 C CA . ASP A 1 106 ? -3.992 14.681 -11.495 1.00 95.06 106 ASP A CA 1
ATOM 834 C C . ASP A 1 106 ? -5.243 14.242 -12.279 1.00 95.06 106 ASP A C 1
ATOM 836 O O . ASP A 1 106 ? -5.168 13.605 -13.333 1.00 95.06 106 ASP A O 1
ATOM 840 N N . MET A 1 107 ? -6.420 14.606 -11.765 1.00 95.75 107 MET A N 1
ATOM 841 C CA . MET A 1 107 ? -7.702 14.290 -12.405 1.00 95.75 107 MET A CA 1
ATOM 842 C C . MET A 1 107 ? -7.910 15.011 -13.746 1.00 95.75 107 MET A C 1
ATOM 844 O O . MET A 1 107 ? -8.798 14.636 -14.506 1.00 95.75 107 MET A O 1
ATOM 848 N N . GLN A 1 108 ? -7.113 16.037 -14.040 1.00 96.25 108 GLN A N 1
ATOM 849 C CA . GLN A 1 108 ? -7.120 16.781 -15.297 1.00 96.25 108 GLN A CA 1
ATOM 850 C C . GLN A 1 108 ? -6.085 16.231 -16.295 1.00 96.25 108 GLN A C 1
ATOM 852 O O . GLN A 1 108 ? -6.023 16.695 -17.431 1.00 96.25 108 GLN A O 1
ATOM 857 N N . GLY A 1 109 ? -5.297 15.226 -15.899 1.00 93.81 109 GLY A N 1
ATOM 858 C CA . GLY A 1 109 ? -4.239 14.639 -16.712 1.00 93.81 109 GLY A CA 1
ATOM 859 C C . GLY A 1 109 ? -2.941 15.447 -16.726 1.00 93.81 109 GLY A C 1
ATOM 860 O O . GLY A 1 109 ? -2.043 15.124 -17.504 1.00 93.81 109 GLY A O 1
ATOM 861 N N . ASN A 1 110 ? -2.796 16.471 -15.879 1.00 95.38 110 ASN A N 1
ATOM 862 C CA . ASN A 1 110 ? -1.538 17.201 -15.783 1.00 95.38 110 ASN A CA 1
ATOM 863 C C . ASN A 1 110 ? -0.527 16.379 -14.991 1.00 95.38 110 ASN A C 1
ATOM 865 O O . ASN A 1 110 ? -0.843 15.807 -13.942 1.00 95.38 110 ASN A O 1
ATOM 869 N N . LYS A 1 111 ? 0.715 16.356 -15.485 1.00 91.81 111 LYS A N 1
ATOM 870 C CA . LYS A 1 111 ? 1.832 15.752 -14.763 1.00 91.81 111 LYS A CA 1
ATOM 871 C C . LYS A 1 111 ? 2.069 16.539 -13.476 1.00 91.81 111 LYS A C 1
ATOM 873 O O . LYS A 1 111 ? 2.341 17.735 -13.514 1.00 91.81 111 LYS A O 1
ATOM 878 N N . GLN A 1 112 ? 1.997 15.841 -12.356 1.00 87.88 112 GLN A N 1
ATOM 879 C CA . GLN A 1 112 ? 2.392 16.344 -11.055 1.00 87.88 112 GLN A CA 1
ATOM 880 C C . GLN A 1 112 ? 3.871 16.021 -10.858 1.00 87.88 112 GLN A C 1
ATOM 882 O O . GLN A 1 112 ? 4.323 14.912 -11.167 1.00 87.88 112 GLN A O 1
ATOM 887 N N . ASN A 1 113 ? 4.635 16.992 -10.358 1.00 69.38 113 ASN A N 1
ATOM 888 C CA . ASN A 1 113 ? 5.970 16.691 -9.865 1.00 69.38 113 ASN A CA 1
ATOM 889 C C . ASN A 1 113 ? 5.787 15.708 -8.708 1.00 69.38 113 ASN A C 1
ATOM 891 O O . ASN A 1 113 ? 5.041 15.994 -7.771 1.00 69.38 113 ASN A O 1
ATOM 895 N N . GLY A 1 114 ? 6.376 14.517 -8.839 1.00 61.09 114 GLY A N 1
ATOM 896 C CA . GLY A 1 114 ? 6.345 13.522 -7.773 1.00 61.09 114 GLY A CA 1
ATOM 897 C C . GLY A 1 114 ? 6.893 14.118 -6.476 1.00 61.09 114 GLY A C 1
ATOM 898 O O . GLY A 1 114 ? 7.667 15.076 -6.516 1.00 61.09 114 GLY A O 1
ATOM 899 N N . ILE A 1 115 ? 6.438 13.567 -5.351 1.00 52.38 115 ILE A N 1
ATOM 900 C CA . ILE A 1 115 ? 6.941 13.903 -4.010 1.00 52.38 115 ILE A CA 1
ATOM 901 C C . ILE A 1 115 ? 8.457 13.688 -3.964 1.00 52.38 115 ILE A C 1
ATOM 903 O O . ILE A 1 115 ? 8.903 12.650 -4.509 1.00 52.38 115 ILE A O 1
#

Foldseek 3Di:
DVLVVVVVVDDDDDDDPPPPVPDDDPVCPVVVVLVSQQSVCVVVVHHRDDDDPVSVVVVVVVDDPQADQDKDFPVVPDDPPDPDDDPTDIDRPRHADPPNFDFDADPVRDTDDGD